Protein AF-A0A2N0KLH3-F1 (afdb_monomer_lite)

Sequence (67 aa):
MTTLDERYQKGIETRTKFGGGALTGGSTPLAWPMAPDLNRIAGEFLFGSIWHRPALKDTQREMVTLT

pLDDT: mean 92.76, std 6.17, range [60.25, 98.0]

Structure (mmCIF, N/CA/C/O backbone):
data_AF-A0A2N0KLH3-F1
#
_entry.id   AF-A0A2N0KLH3-F1
#
loop_
_atom_site.group_PDB
_atom_site.id
_atom_site.type_symbol
_atom_site.label_atom_id
_atom_site.label_alt_id
_atom_site.label_comp_id
_atom_site.label_asym_id
_atom_site.label_entity_id
_atom_site.label_seq_id
_atom_site.pdbx_PDB_ins_code
_atom_site.Cartn_x
_atom_site.Cartn_y
_atom_site.Cartn_z
_atom_site.occupancy
_atom_site.B_iso_or_equiv
_atom_site.auth_seq_id
_atom_site.auth_comp_id
_atom_site.auth_asym_id
_atom_site.auth_atom_id
_atom_site.pdbx_PDB_model_num
ATOM 1 N N . MET A 1 1 ? -18.416 7.777 -4.687 1.00 72.56 1 MET A N 1
ATOM 2 C CA . MET A 1 1 ? -17.586 6.591 -5.000 1.00 72.56 1 MET A CA 1
ATOM 3 C C . MET A 1 1 ? -16.146 7.073 -5.005 1.00 72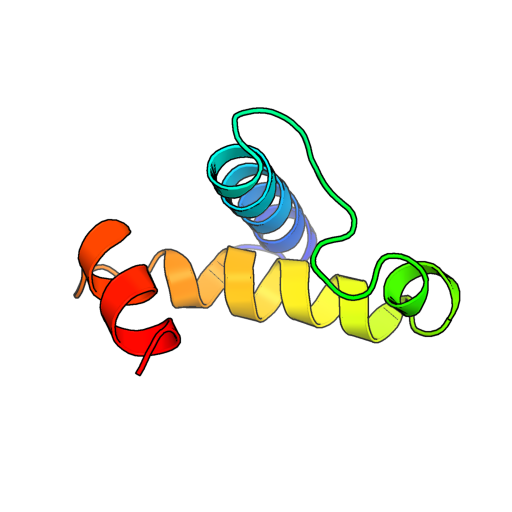.56 1 MET A C 1
ATOM 5 O O . MET A 1 1 ? -15.930 8.113 -5.608 1.00 72.56 1 MET A O 1
ATOM 9 N N . THR A 1 2 ? -15.208 6.425 -4.306 1.00 88.94 2 THR A N 1
ATOM 10 C CA . THR A 1 2 ? -13.800 6.867 -4.342 1.00 88.94 2 THR A CA 1
ATOM 11 C C . THR A 1 2 ? -13.161 6.517 -5.680 1.00 88.94 2 THR A C 1
ATOM 13 O O . THR A 1 2 ? -13.373 5.407 -6.187 1.00 88.94 2 THR A O 1
ATOM 16 N N . THR A 1 3 ? -12.406 7.458 -6.239 1.00 97.25 3 THR A N 1
ATOM 17 C CA . THR A 1 3 ? -11.696 7.319 -7.517 1.00 97.25 3 THR A CA 1
ATOM 18 C C . THR A 1 3 ? -10.500 6.371 -7.389 1.00 97.25 3 THR A C 1
ATOM 20 O O . THR A 1 3 ? -10.096 6.001 -6.282 1.00 97.25 3 THR A O 1
ATOM 23 N N . LEU A 1 4 ? -9.935 5.941 -8.522 1.00 96.94 4 LEU A N 1
ATOM 24 C CA . LEU A 1 4 ? -8.718 5.123 -8.512 1.00 96.94 4 LEU A CA 1
ATOM 25 C C . LEU A 1 4 ? -7.524 5.903 -7.952 1.00 96.94 4 LEU A C 1
ATOM 27 O O . LEU A 1 4 ? -6.793 5.362 -7.132 1.00 96.94 4 LEU A O 1
ATOM 31 N N . ASP A 1 5 ? -7.388 7.188 -8.281 1.00 97.94 5 ASP A N 1
ATOM 32 C CA . ASP A 1 5 ? -6.289 8.017 -7.773 1.00 97.94 5 ASP A CA 1
ATOM 33 C C . ASP A 1 5 ? -6.356 8.210 -6.253 1.00 97.94 5 ASP A C 1
ATOM 35 O O . ASP A 1 5 ? -5.345 8.075 -5.565 1.00 97.94 5 ASP A O 1
ATO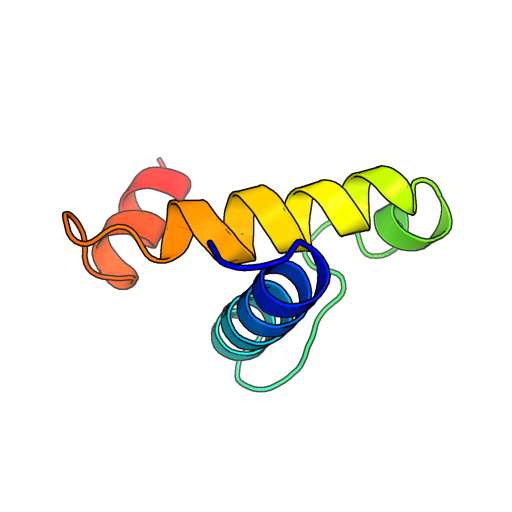M 39 N N . GLU A 1 6 ? -7.552 8.427 -5.700 1.00 98.00 6 GLU A N 1
ATOM 40 C CA . GLU A 1 6 ? -7.749 8.494 -4.245 1.00 98.00 6 GLU A CA 1
ATOM 41 C C . GLU A 1 6 ? -7.356 7.181 -3.557 1.00 98.00 6 GLU A C 1
ATOM 43 O O . GLU A 1 6 ? -6.744 7.187 -2.488 1.00 98.00 6 GLU A O 1
ATOM 48 N N . ARG A 1 7 ? -7.687 6.037 -4.168 1.00 97.69 7 ARG A N 1
ATOM 49 C CA . ARG A 1 7 ? -7.289 4.725 -3.641 1.00 97.69 7 ARG A CA 1
ATOM 50 C C . ARG A 1 7 ? -5.787 4.527 -3.738 1.00 97.69 7 ARG A C 1
ATOM 52 O O . ARG A 1 7 ? -5.193 4.056 -2.775 1.00 97.69 7 ARG A O 1
ATOM 59 N N . TYR A 1 8 ? -5.179 4.896 -4.861 1.00 97.50 8 TYR A N 1
ATOM 60 C CA . TYR A 1 8 ? -3.738 4.795 -5.045 1.00 97.50 8 TYR A CA 1
ATOM 61 C C . TYR A 1 8 ? -2.998 5.600 -3.976 1.00 97.50 8 TYR A C 1
ATOM 63 O O . TYR A 1 8 ? -2.131 5.054 -3.295 1.00 97.50 8 TYR A O 1
ATOM 71 N N . GLN A 1 9 ? -3.406 6.852 -3.748 1.00 97.56 9 GLN A N 1
ATOM 72 C CA . GLN A 1 9 ? -2.820 7.711 -2.719 1.00 97.56 9 GLN A CA 1
ATOM 73 C C . GLN A 1 9 ? -2.920 7.075 -1.326 1.00 97.56 9 GLN A C 1
ATOM 75 O O . GLN A 1 9 ? -1.927 6.976 -0.604 1.00 97.56 9 GLN A O 1
ATOM 80 N N . LYS A 1 10 ? -4.093 6.540 -0.982 1.00 97.31 10 LYS A N 1
ATOM 81 C CA . LYS A 1 10 ? -4.309 5.831 0.283 1.00 97.31 10 LYS A CA 1
ATOM 82 C C . LYS A 1 10 ? -3.459 4.558 0.409 1.00 97.31 10 LYS A C 1
ATOM 84 O O . LYS A 1 10 ? -2.982 4.202 1.488 1.00 97.31 10 LYS A O 1
ATOM 89 N N . GLY A 1 11 ? -3.229 3.871 -0.708 1.00 96.44 11 GLY A N 1
ATOM 90 C CA . GLY A 1 11 ? -2.328 2.729 -0.778 1.00 96.44 11 GLY A CA 1
ATOM 91 C C . GLY A 1 11 ? -0.870 3.108 -0.535 1.00 96.44 11 GLY A C 1
ATOM 92 O O . GLY A 1 11 ? -0.164 2.387 0.171 1.00 96.44 11 GLY A O 1
ATOM 93 N N . ILE A 1 12 ? -0.422 4.253 -1.057 1.00 96.31 12 ILE A N 1
ATOM 94 C CA . ILE A 1 12 ? 0.913 4.798 -0.781 1.00 96.31 12 ILE A CA 1
ATOM 95 C C . ILE A 1 12 ? 1.077 5.122 0.705 1.00 96.31 12 ILE A C 1
ATOM 97 O O . ILE A 1 12 ? 2.102 4.764 1.285 1.00 96.31 12 ILE A O 1
ATOM 101 N N . GLU A 1 13 ? 0.072 5.717 1.348 1.00 96.88 13 GLU A N 1
ATOM 102 C CA . GLU A 1 13 ? 0.082 5.983 2.795 1.00 96.88 13 GLU A CA 1
ATOM 103 C C . GLU A 1 13 ? 0.216 4.690 3.610 1.00 96.88 13 GLU A C 1
ATOM 105 O O . GLU A 1 13 ? 1.078 4.584 4.485 1.00 96.88 13 GLU A O 1
ATOM 110 N N . THR A 1 14 ? -0.576 3.670 3.271 1.00 95.56 14 THR A N 1
ATOM 111 C CA . THR A 1 14 ? -0.521 2.350 3.917 1.00 95.56 14 THR A CA 1
ATOM 112 C C . THR 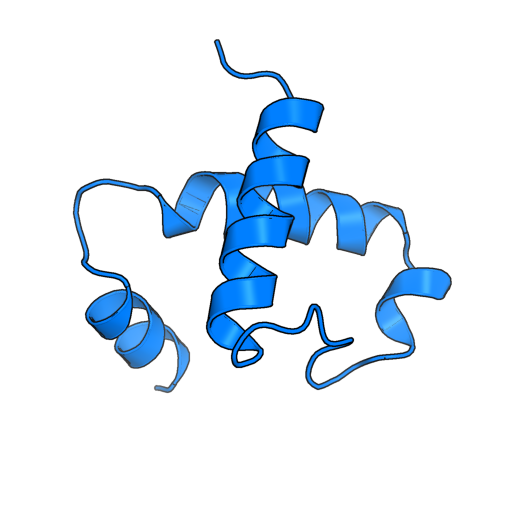A 1 14 ? 0.850 1.692 3.750 1.00 95.56 14 THR A C 1
ATOM 114 O O . THR A 1 14 ? 1.444 1.226 4.722 1.00 95.56 14 THR A O 1
ATOM 117 N N . ARG A 1 15 ? 1.415 1.707 2.539 1.00 93.88 15 ARG A N 1
ATOM 118 C CA . ARG A 1 15 ? 2.753 1.151 2.277 1.00 93.88 15 ARG A CA 1
ATOM 119 C C . ARG A 1 15 ? 3.857 1.917 3.000 1.00 93.88 15 ARG A C 1
ATOM 121 O O . ARG A 1 15 ? 4.786 1.303 3.515 1.00 93.88 15 ARG A O 1
ATOM 128 N N . THR A 1 16 ? 3.750 3.242 3.057 1.00 95.44 16 THR A N 1
ATOM 129 C CA . THR A 1 16 ? 4.695 4.107 3.777 1.00 95.44 16 THR A CA 1
ATOM 130 C C . THR A 1 16 ? 4.671 3.803 5.270 1.00 95.44 16 THR A C 1
ATOM 132 O O . THR A 1 16 ? 5.724 3.692 5.895 1.00 95.44 16 THR A O 1
ATOM 135 N N . LYS A 1 17 ? 3.478 3.586 5.840 1.00 93.50 17 LYS A N 1
ATOM 136 C CA . LYS A 1 17 ? 3.318 3.147 7.229 1.00 93.50 17 LYS A CA 1
ATOM 137 C C . LYS A 1 17 ? 4.044 1.825 7.495 1.00 93.50 17 LYS A C 1
ATOM 139 O O . LYS A 1 17 ? 4.769 1.731 8.481 1.00 93.50 17 LYS A O 1
ATOM 144 N N . PHE A 1 18 ? 3.882 0.825 6.628 1.00 89.69 18 PHE A N 1
ATOM 145 C CA . PHE A 1 18 ? 4.546 -0.477 6.792 1.00 89.69 18 PHE A CA 1
ATOM 146 C C . PHE A 1 18 ? 6.058 -0.412 6.574 1.00 89.69 18 PHE A C 1
ATOM 148 O O . PHE A 1 18 ? 6.806 -1.113 7.247 1.00 89.69 18 PHE A O 1
ATOM 155 N N . GLY A 1 19 ? 6.528 0.483 5.707 1.00 88.88 19 GLY A N 1
ATOM 156 C CA . GLY A 1 19 ? 7.949 0.764 5.510 1.00 88.88 19 GLY A CA 1
ATOM 157 C C . GLY A 1 19 ? 8.592 1.623 6.604 1.00 88.88 19 GLY A C 1
ATOM 158 O O . GLY A 1 19 ? 9.636 2.221 6.358 1.00 88.88 19 GLY A O 1
ATOM 159 N N . GLY A 1 20 ? 7.977 1.744 7.786 1.00 89.88 20 GLY A N 1
ATOM 160 C CA . GLY A 1 20 ? 8.531 2.519 8.901 1.00 89.88 20 GLY A CA 1
ATOM 161 C C . GLY A 1 20 ? 8.584 4.028 8.643 1.00 89.88 20 GLY A C 1
ATOM 162 O O . GLY A 1 20 ? 9.456 4.708 9.174 1.00 89.88 20 GLY A O 1
ATOM 163 N N . GLY A 1 21 ? 7.678 4.554 7.815 1.00 93.19 21 GLY A N 1
ATOM 164 C CA . GLY A 1 21 ? 7.629 5.969 7.436 1.00 93.19 21 GLY A CA 1
ATOM 165 C C . GLY A 1 21 ? 8.275 6.286 6.086 1.00 93.19 21 GLY A C 1
ATOM 166 O O . GLY A 1 21 ? 8.207 7.431 5.646 1.00 93.19 21 GLY A O 1
ATOM 167 N N . ALA A 1 22 ? 8.848 5.295 5.398 1.00 91.12 22 ALA A N 1
ATOM 168 C CA . ALA A 1 22 ? 9.364 5.440 4.042 1.00 91.12 22 ALA A CA 1
ATOM 169 C C . ALA A 1 22 ? 8.606 4.533 3.066 1.00 91.12 22 ALA A C 1
ATOM 171 O O . ALA A 1 22 ? 8.326 3.370 3.359 1.00 91.12 22 ALA A O 1
ATOM 172 N N . LEU A 1 23 ? 8.305 5.040 1.870 1.00 90.06 23 LEU A N 1
ATOM 173 C CA . LEU A 1 23 ? 7.795 4.200 0.792 1.00 90.06 23 LEU A CA 1
ATOM 174 C C . LEU A 1 23 ? 8.940 3.331 0.259 1.00 90.06 23 LEU A C 1
ATOM 176 O O . LEU A 1 23 ? 9.831 3.823 -0.430 1.00 90.06 23 LEU A O 1
ATOM 180 N N . THR A 1 24 ? 8.918 2.036 0.571 1.00 87.19 24 THR A N 1
ATOM 181 C CA . THR A 1 24 ? 9.945 1.098 0.103 1.00 87.19 24 THR A CA 1
ATOM 182 C C . THR A 1 24 ? 9.499 0.345 -1.152 1.00 87.19 24 THR A C 1
ATOM 184 O O . THR A 1 24 ? 8.307 0.192 -1.454 1.00 87.19 24 THR A O 1
ATOM 187 N N . GLY A 1 25 ? 10.485 -0.180 -1.883 1.00 84.12 25 GLY A N 1
ATOM 188 C CA . GLY A 1 25 ? 10.258 -1.095 -3.000 1.00 84.12 25 GLY A CA 1
ATOM 189 C C . GLY A 1 25 ? 9.700 -2.462 -2.580 1.00 84.12 25 GLY A C 1
ATOM 190 O O . GLY A 1 25 ? 9.349 -3.248 -3.455 1.00 84.12 25 GLY A O 1
ATOM 191 N N . GLY A 1 26 ? 9.578 -2.734 -1.275 1.00 83.50 26 GLY A N 1
ATOM 192 C CA . GLY A 1 26 ? 9.224 -4.048 -0.746 1.00 83.50 26 GLY A CA 1
ATOM 193 C C . GLY A 1 26 ? 10.329 -5.081 -0.974 1.00 83.50 26 GLY A C 1
ATOM 194 O O . GLY A 1 26 ? 11.497 -4.736 -1.150 1.00 83.50 26 GLY A O 1
ATOM 195 N N . SER A 1 27 ? 9.948 -6.358 -0.991 1.00 82.62 27 SER A N 1
ATOM 196 C CA . SER A 1 27 ? 10.850 -7.491 -1.244 1.00 82.62 27 SER A CA 1
ATOM 197 C C . SER A 1 27 ? 11.305 -7.604 -2.705 1.00 82.62 27 SER A C 1
ATOM 199 O O . SER A 1 27 ? 12.292 -8.277 -2.988 1.00 82.62 27 SER A O 1
ATOM 201 N N . THR A 1 28 ? 10.617 -6.934 -3.636 1.00 85.75 28 THR A N 1
ATOM 202 C CA . THR A 1 28 ? 10.895 -6.978 -5.081 1.00 85.75 28 THR A CA 1
ATOM 203 C C . THR A 1 28 ? 10.994 -5.561 -5.671 1.00 85.75 28 THR A C 1
ATOM 205 O O . THR A 1 28 ? 10.125 -5.146 -6.441 1.00 85.75 28 THR A O 1
ATOM 208 N N . PRO A 1 29 ? 12.044 -4.786 -5.344 1.00 82.62 29 PRO A N 1
ATOM 209 C CA . PRO A 1 29 ? 12.129 -3.360 -5.683 1.00 82.62 29 PRO A CA 1
ATOM 210 C C . PRO A 1 29 ? 12.113 -3.063 -7.191 1.00 82.62 29 PRO A C 1
ATOM 212 O O . PRO A 1 29 ? 11.667 -1.993 -7.600 1.00 82.62 29 PRO A O 1
ATOM 215 N N . LEU A 1 30 ? 12.550 -4.014 -8.024 1.00 90.69 30 LEU A N 1
ATOM 216 C CA . LEU A 1 30 ? 12.565 -3.877 -9.485 1.00 90.69 30 LEU A CA 1
ATOM 217 C C . LEU A 1 30 ? 11.226 -4.231 -10.154 1.00 90.69 30 LEU A C 1
ATOM 219 O O . LEU A 1 30 ? 11.053 -3.961 -11.340 1.00 90.69 30 LEU A O 1
ATOM 223 N N . ALA A 1 31 ? 10.262 -4.794 -9.418 1.00 87.06 31 ALA A N 1
ATOM 224 C CA . ALA A 1 31 ? 8.972 -5.185 -9.988 1.00 87.06 31 ALA A C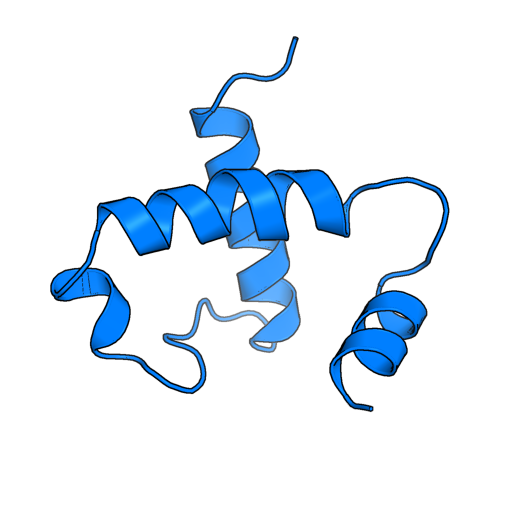A 1
ATOM 225 C C . ALA A 1 31 ? 8.156 -3.973 -10.469 1.00 87.06 31 ALA A C 1
ATOM 227 O O . ALA A 1 31 ? 7.443 -4.062 -11.463 1.00 87.06 31 ALA A O 1
ATOM 228 N N . TRP A 1 32 ? 8.288 -2.826 -9.799 1.00 89.81 32 TRP A N 1
ATOM 229 C CA . TRP A 1 32 ? 7.527 -1.617 -10.114 1.00 89.81 32 TRP A CA 1
ATOM 230 C C . TRP A 1 32 ? 7.854 -0.996 -11.478 1.00 89.81 32 TRP A C 1
ATOM 232 O O . TRP A 1 32 ? 6.911 -0.762 -12.232 1.00 89.81 32 TRP A O 1
ATOM 242 N N . PRO A 1 33 ? 9.129 -0.737 -11.840 1.00 92.19 33 PRO A N 1
ATOM 243 C CA . PRO A 1 33 ? 9.453 -0.252 -13.181 1.00 92.19 33 PRO A CA 1
ATOM 244 C C . PRO A 1 33 ? 9.207 -1.305 -14.269 1.00 92.19 33 PRO A C 1
ATOM 246 O O . PRO A 1 33 ? 8.902 -0.936 -15.398 1.00 92.19 33 PRO A O 1
ATOM 249 N N . MET A 1 34 ? 9.313 -2.601 -13.950 1.00 95.56 34 MET A N 1
ATOM 250 C CA . MET A 1 34 ? 9.022 -3.674 -14.909 1.00 95.56 34 MET A CA 1
ATOM 251 C C . MET A 1 34 ? 7.524 -3.825 -15.209 1.00 95.56 34 MET A C 1
ATOM 253 O O . MET A 1 34 ? 7.158 -4.135 -16.338 1.00 95.56 34 MET A O 1
ATOM 257 N N . ALA A 1 35 ? 6.664 -3.636 -14.205 1.00 94.56 35 ALA A N 1
ATOM 258 C CA . ALA A 1 35 ? 5.219 -3.820 -14.298 1.00 94.56 35 ALA A CA 1
ATOM 259 C C . ALA A 1 35 ? 4.483 -2.648 -13.614 1.00 94.56 35 ALA A C 1
ATOM 261 O O . ALA A 1 35 ? 3.968 -2.793 -12.497 1.00 94.56 35 ALA A O 1
ATOM 262 N N . PRO A 1 36 ? 4.412 -1.473 -14.266 1.00 93.62 36 PRO A N 1
ATOM 263 C CA . PRO A 1 36 ? 3.795 -0.282 -13.681 1.00 93.62 36 PRO A CA 1
ATOM 264 C C . PRO A 1 36 ? 2.303 -0.477 -13.379 1.00 93.62 36 PRO A C 1
ATOM 266 O O . PRO A 1 36 ? 1.819 -0.001 -12.352 1.00 93.62 36 PRO A O 1
ATOM 269 N N . ASP A 1 37 ? 1.586 -1.248 -14.197 1.00 95.69 37 ASP A N 1
ATOM 270 C CA . ASP A 1 37 ? 0.168 -1.540 -13.958 1.00 95.69 37 ASP A CA 1
ATOM 271 C C . ASP A 1 37 ? -0.036 -2.424 -12.725 1.00 95.69 37 ASP A C 1
ATOM 273 O O . ASP A 1 37 ? -0.978 -2.217 -11.962 1.00 95.69 37 ASP A O 1
ATOM 277 N N . LEU A 1 38 ? 0.883 -3.361 -12.462 1.00 93.44 38 LEU A N 1
ATOM 278 C CA . LEU A 1 38 ? 0.856 -4.162 -11.238 1.00 93.44 38 LEU A CA 1
ATOM 279 C C . LEU A 1 38 ? 1.094 -3.285 -10.002 1.00 93.44 38 LEU A C 1
ATOM 281 O O . LEU A 1 38 ? 0.425 -3.474 -8.986 1.00 93.44 38 LEU A O 1
ATOM 285 N N . ASN A 1 39 ? 1.999 -2.301 -10.092 1.00 93.06 39 ASN A N 1
ATOM 286 C CA . ASN A 1 39 ? 2.170 -1.294 -9.039 1.00 93.06 39 ASN A CA 1
ATOM 287 C C . ASN A 1 39 ? 0.857 -0.554 -8.777 1.00 93.06 39 ASN A C 1
ATOM 289 O O . ASN A 1 39 ? 0.430 -0.430 -7.627 1.00 93.06 39 ASN A O 1
ATOM 293 N N . ARG A 1 40 ? 0.185 -0.124 -9.849 1.00 95.56 40 ARG A N 1
ATOM 294 C CA . ARG A 1 40 ? -1.097 0.567 -9.748 1.00 95.56 40 ARG A CA 1
ATOM 295 C C . ARG A 1 40 ? -2.168 -0.299 -9.099 1.00 95.56 40 ARG A C 1
ATOM 297 O O . ARG A 1 40 ? -2.760 0.121 -8.111 1.00 95.56 40 ARG A O 1
ATOM 304 N N . ILE A 1 41 ? -2.345 -1.535 -9.563 1.00 96.38 41 ILE A N 1
ATOM 305 C CA . ILE A 1 41 ? -3.313 -2.486 -9.000 1.00 96.38 41 ILE A CA 1
ATOM 306 C C . ILE A 1 41 ? -3.029 -2.743 -7.514 1.00 96.38 41 ILE A C 1
ATOM 308 O O . ILE A 1 41 ? -3.951 -2.721 -6.697 1.00 96.38 41 ILE A O 1
ATOM 312 N N . ALA A 1 42 ? -1.766 -2.949 -7.134 1.00 94.31 42 ALA A N 1
ATOM 313 C CA . ALA A 1 42 ? -1.395 -3.143 -5.736 1.00 94.31 42 ALA A CA 1
ATOM 314 C C . ALA A 1 42 ? -1.699 -1.894 -4.889 1.00 94.31 42 ALA A C 1
ATOM 316 O O . ALA A 1 42 ? -2.278 -2.009 -3.807 1.00 94.31 42 ALA A O 1
ATOM 317 N N . GLY A 1 43 ? -1.351 -0.702 -5.378 1.00 95.31 43 GLY A N 1
ATOM 318 C CA . GLY A 1 43 ? -1.639 0.562 -4.701 1.00 95.31 43 GLY A CA 1
ATOM 319 C C . GLY A 1 43 ? -3.138 0.821 -4.546 1.00 95.31 43 GLY A C 1
ATOM 320 O O . GLY A 1 43 ? -3.593 1.141 -3.457 1.00 95.31 43 GLY A O 1
ATOM 321 N N . GLU A 1 44 ? -3.928 0.624 -5.596 1.00 98.00 44 GLU A N 1
ATOM 322 C CA . GLU A 1 44 ? -5.355 0.957 -5.621 1.00 98.00 44 GLU A CA 1
ATOM 323 C C . GLU A 1 44 ? -6.228 -0.094 -4.933 1.00 98.00 44 GLU A C 1
ATOM 325 O O . GLU A 1 44 ? -7.072 0.221 -4.089 1.00 98.00 44 GLU A O 1
ATOM 330 N N . PHE A 1 45 ? -6.064 -1.359 -5.318 1.00 97.56 45 PHE A N 1
ATOM 331 C CA . PHE A 1 45 ? -6.950 -2.430 -4.885 1.00 97.56 45 PHE A CA 1
ATOM 332 C C . PHE A 1 45 ? -6.489 -3.032 -3.563 1.00 97.56 45 PHE A C 1
ATOM 334 O O . PHE A 1 45 ? -7.251 -3.033 -2.595 1.00 97.56 45 PHE A O 1
ATOM 341 N N . LEU A 1 46 ? -5.248 -3.517 -3.495 1.00 95.62 46 LEU A N 1
ATOM 342 C CA . LEU A 1 46 ? -4.746 -4.172 -2.290 1.00 95.62 46 LEU A CA 1
ATOM 343 C C . LEU A 1 46 ? -4.622 -3.150 -1.153 1.00 95.62 46 LEU A C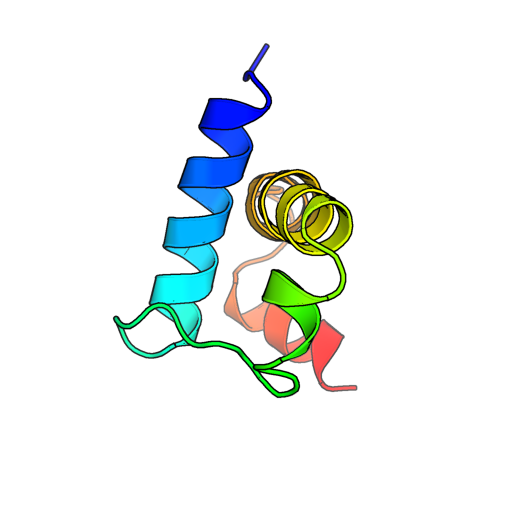 1
ATOM 345 O O . LEU A 1 46 ? -5.432 -3.166 -0.223 1.00 95.62 46 LEU A O 1
ATOM 349 N N . PHE A 1 47 ? -3.655 -2.236 -1.243 1.00 95.69 47 PHE A N 1
ATOM 350 C CA . PHE A 1 47 ? -3.332 -1.301 -0.163 1.00 95.69 47 PHE A CA 1
ATOM 351 C C . PHE A 1 47 ? -4.361 -0.173 -0.023 1.00 95.69 47 PHE A C 1
ATOM 353 O O . PHE A 1 47 ? -4.701 0.195 1.093 1.00 95.69 47 PHE A O 1
ATOM 360 N N . GLY A 1 48 ? -4.917 0.328 -1.127 1.00 97.06 48 GLY A N 1
ATOM 361 C CA . GLY A 1 48 ? -5.883 1.430 -1.137 1.00 97.06 48 GLY A CA 1
ATOM 362 C C . GLY A 1 48 ? -7.328 1.045 -0.817 1.00 97.06 48 GLY A C 1
ATOM 363 O O . GLY A 1 48 ? -8.140 1.914 -0.485 1.00 97.06 48 GLY A O 1
ATOM 364 N N . SER A 1 49 ? -7.674 -0.249 -0.877 1.00 97.00 49 SER A N 1
ATOM 365 C CA . SER A 1 49 ? -9.043 -0.724 -0.639 1.00 97.00 49 SER A CA 1
ATOM 366 C C . SER A 1 49 ? -9.133 -1.870 0.369 1.00 97.00 49 SER A C 1
ATOM 368 O O . SER A 1 49 ? -9.761 -1.697 1.416 1.00 97.00 49 SER A O 1
ATOM 370 N N . ILE A 1 50 ? -8.522 -3.031 0.104 1.00 96.50 50 ILE A N 1
ATOM 371 C CA . ILE A 1 50 ? -8.678 -4.231 0.950 1.00 96.50 50 ILE A CA 1
ATOM 372 C C . ILE A 1 50 ? -8.192 -3.988 2.383 1.00 96.50 50 ILE A C 1
ATOM 374 O O . ILE A 1 50 ? -8.893 -4.357 3.334 1.00 96.50 50 ILE A O 1
ATOM 378 N N . TRP A 1 51 ? -7.048 -3.320 2.540 1.00 95.75 51 TRP A N 1
ATOM 379 C CA . TRP A 1 51 ? -6.460 -2.993 3.843 1.00 95.75 51 TRP A CA 1
ATOM 380 C C . TRP A 1 51 ? -7.320 -2.051 4.697 1.00 95.75 51 TRP A C 1
ATOM 382 O O . TRP A 1 51 ? -7.234 -2.087 5.919 1.00 95.75 51 TRP A O 1
ATOM 392 N N . HIS A 1 52 ? -8.232 -1.287 4.089 1.00 94.75 52 HIS A N 1
ATOM 393 C CA . HIS A 1 52 ? -9.091 -0.331 4.797 1.00 94.75 52 HIS A CA 1
ATOM 394 C C . HIS A 1 52 ? -10.502 -0.843 5.103 1.00 94.75 52 HIS A C 1
ATOM 396 O O . HIS A 1 52 ? -11.354 -0.072 5.548 1.00 94.75 52 HIS A O 1
ATOM 402 N N . ARG A 1 53 ? -10.796 -2.124 4.856 1.00 95.50 53 ARG A N 1
ATOM 403 C CA . ARG A 1 53 ? -12.097 -2.701 5.231 1.00 95.50 53 ARG A CA 1
ATOM 404 C C . ARG A 1 53 ? -12.247 -2.734 6.768 1.00 95.50 53 ARG A C 1
ATOM 406 O O . ARG A 1 53 ? -11.259 -2.930 7.469 1.00 95.50 53 ARG A O 1
ATOM 413 N N . PRO A 1 54 ? -13.459 -2.605 7.330 1.00 96.12 54 PRO A N 1
ATOM 414 C CA . PRO A 1 54 ? -13.626 -2.360 8.770 1.00 96.12 54 PRO A CA 1
ATOM 415 C C . PRO A 1 54 ? -13.427 -3.590 9.673 1.00 96.12 54 PRO A C 1
ATOM 417 O O . PRO A 1 54 ? -13.320 -3.442 10.884 1.00 96.12 54 PRO A O 1
ATOM 420 N N . ALA A 1 55 ? -13.397 -4.804 9.115 1.00 97.25 55 ALA A N 1
ATOM 421 C CA . ALA A 1 55 ? -13.478 -6.033 9.910 1.00 97.25 55 ALA A CA 1
ATOM 422 C C . ALA A 1 55 ? -12.225 -6.352 10.748 1.00 97.25 55 ALA A C 1
ATOM 424 O O . ALA A 1 55 ? -12.336 -7.041 11.756 1.00 97.25 55 ALA A O 1
ATOM 425 N N . LEU A 1 56 ? -11.043 -5.892 10.327 1.00 96.75 5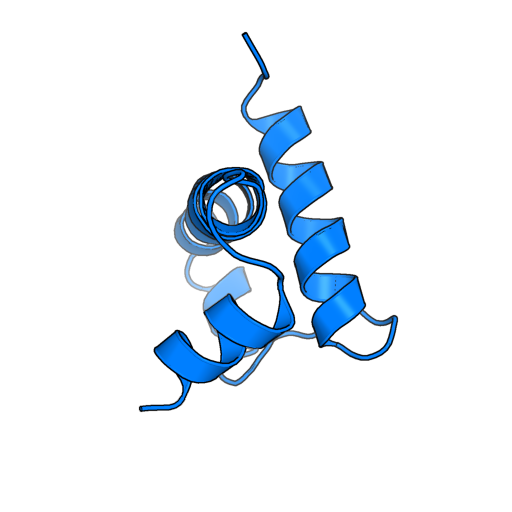6 LEU A N 1
ATOM 426 C CA . LEU A 1 56 ? -9.765 -6.234 10.955 1.00 96.75 56 LEU A CA 1
ATOM 427 C C . LEU A 1 56 ? -8.903 -4.989 11.135 1.00 96.75 56 LEU A C 1
ATOM 429 O O . LEU A 1 56 ? -8.810 -4.160 10.225 1.00 96.75 56 LEU A O 1
ATOM 433 N N . LYS A 1 57 ? -8.227 -4.916 12.285 1.00 95.19 57 LYS A N 1
ATOM 434 C CA . LYS A 1 57 ? -7.142 -3.964 12.546 1.00 95.19 57 LYS A CA 1
ATOM 435 C C . LYS A 1 57 ? -5.925 -4.312 11.685 1.00 95.19 57 LYS A C 1
ATOM 437 O O . LYS A 1 57 ? -5.725 -5.477 11.347 1.00 95.19 57 LYS A O 1
ATOM 442 N N . ASP A 1 58 ? -5.067 -3.332 11.418 1.00 93.00 58 ASP A N 1
ATOM 443 C CA . ASP A 1 58 ? -3.859 -3.524 10.600 1.00 93.00 58 ASP A CA 1
ATOM 444 C C . ASP A 1 58 ? -2.976 -4.670 11.107 1.00 93.00 58 ASP A C 1
ATOM 446 O O . ASP A 1 58 ? -2.573 -5.527 10.330 1.00 93.00 58 ASP A O 1
ATOM 450 N N . THR A 1 59 ? -2.762 -4.766 12.423 1.00 93.50 59 THR A N 1
ATOM 451 C CA . THR A 1 59 ? -1.972 -5.855 13.020 1.00 93.50 59 THR A CA 1
ATOM 452 C C . THR A 1 59 ? -2.579 -7.235 12.772 1.00 93.50 59 THR A C 1
ATOM 454 O O . THR A 1 59 ? -1.851 -8.198 12.565 1.00 93.50 59 THR A O 1
ATOM 457 N N . GLN A 1 60 ? -3.909 -7.352 12.752 1.00 96.31 60 GLN A N 1
ATOM 458 C CA . GLN A 1 60 ? -4.589 -8.617 12.461 1.00 96.31 60 GLN A CA 1
ATOM 459 C C . GLN A 1 60 ? -4.448 -9.008 10.989 1.00 96.31 60 GLN A C 1
ATOM 461 O O . GLN A 1 60 ? -4.310 -10.186 10.682 1.00 96.31 60 GLN A O 1
ATOM 466 N N . ARG A 1 61 ? -4.456 -8.030 10.081 1.00 95.56 61 ARG A N 1
ATOM 467 C CA . ARG A 1 61 ? -4.251 -8.255 8.644 1.00 95.56 61 ARG A CA 1
ATOM 468 C C . ARG A 1 61 ? -2.824 -8.690 8.330 1.00 95.56 61 ARG A C 1
ATOM 470 O O . ARG A 1 61 ? -2.638 -9.611 7.541 1.00 95.56 61 ARG A O 1
ATOM 477 N N . GLU A 1 62 ? -1.843 -8.069 8.981 1.00 92.50 62 GLU A N 1
ATOM 478 C CA . GLU A 1 62 ? -0.442 -8.484 8.878 1.00 92.50 62 GLU A CA 1
ATOM 479 C C . GLU A 1 62 ? -0.258 -9.919 9.380 1.00 92.50 62 GLU A C 1
ATOM 481 O O . GLU A 1 62 ? 0.319 -10.740 8.676 1.00 92.50 62 GLU A O 1
ATOM 486 N N . MET A 1 63 ? -0.845 -10.279 10.531 1.00 95.12 63 MET A N 1
ATOM 487 C CA . MET A 1 63 ? -0.794 -11.663 11.027 1.00 95.12 63 MET A CA 1
ATOM 488 C C . MET A 1 63 ? -1.358 -12.681 10.024 1.00 95.12 63 MET A C 1
ATOM 490 O O . MET A 1 63 ? -0.772 -13.743 9.868 1.00 95.12 63 MET A O 1
ATOM 494 N N . VAL A 1 64 ? -2.450 -12.358 9.320 1.00 95.06 64 VAL A N 1
ATOM 495 C CA . VAL A 1 64 ? -3.024 -13.228 8.270 1.00 95.06 64 VAL A CA 1
ATOM 496 C C . VAL A 1 64 ? -2.104 -13.358 7.050 1.00 95.06 64 VAL A C 1
ATOM 498 O O . VAL A 1 64 ? -2.141 -14.368 6.362 1.00 95.06 64 VAL A O 1
ATOM 501 N N . THR A 1 65 ? -1.292 -12.342 6.759 1.00 91.25 65 THR A N 1
ATOM 502 C CA . THR A 1 65 ? -0.392 -12.335 5.593 1.00 91.25 65 THR A CA 1
ATOM 503 C C . THR A 1 65 ? 0.888 -13.142 5.841 1.00 91.25 65 THR A C 1
ATOM 505 O O . THR A 1 65 ? 1.507 -13.611 4.891 1.00 91.25 65 THR A O 1
ATOM 508 N N . LEU A 1 66 ? 1.294 -13.291 7.106 1.00 88.38 66 LEU A N 1
ATOM 509 C CA . LEU A 1 66 ? 2.546 -13.942 7.510 1.00 88.38 66 LEU A CA 1
ATOM 510 C C . LEU A 1 66 ? 2.455 -15.470 7.676 1.00 88.38 66 LEU A C 1
ATOM 512 O O . LEU A 1 66 ? 3.498 -16.102 7.845 1.00 88.38 66 LEU A O 1
ATOM 516 N N . THR A 1 67 ? 1.252 -16.051 7.685 1.00 60.25 67 THR A N 1
ATOM 517 C CA . THR A 1 67 ? 1.028 -17.509 7.789 1.00 60.25 67 THR A CA 1
ATOM 518 C C . THR A 1 67 ? 1.075 -18.185 6.432 1.00 60.25 67 THR A C 1
ATOM 520 O O . THR A 1 67 ? 1.724 -19.248 6.332 1.00 60.25 67 THR A O 1
#

Secondary structure (DSSP, 8-state):
---HHHHHHHHHHHHHHHTTTS---TT-TTHHHH-HHHHHHIIIIIITTGGG-TTS-HHHHHHHH--

Radius of gyration: 12.04 Å; chains: 1; bounding box: 30×26×28 Å

Foldseek 3Di:
DDDLVQLLVQLQVQCCVVVVNHNACPPPVPVCVVCVVVNSCCSRPVRSPPCPDDPDDNVVVVVVVVD